Protein AF-A0A5N8X812-F1 (afdb_monomer_lite)

Radius of gyration: 21.38 Å; chains: 1; bounding box: 43×45×71 Å

Secondary structure (DSSP, 8-state):
-HHHHHHHHHHHHHHHHTT-----HHHHHH-HHHHHHHHHHHHHHHHHHHHHHHS-HHHHHHHHHHHHHHHHHHHHHHTS---PPTT-HHHHHHHHHHHHHHHHHHHHH-PPP--------TTSS--

Organism: NCBI:txid2596892

InterPro domains:
  IPR037185 Multidrug transporter EmrE superfamily [SSF103481] (27-110)

Sequence (127 aa):
LLGLGAGFGFGVVEVAVRLIDDLAPATLFTNPATYALLLGGGAAFLLLTSALQRGSVTTATAGMVIGETIGPAAVGVVWLGDRTREGLTWLAVLGFALAVTAALALARFGEAPVAGTHTEDASTDRA

Foldseek 3Di:
DLLLLLLQLLLLLLQLVVVCPDDPPVVLVVRVSNVSNVVSNVSSVVSLVVCVVPHDNQLSPLSNVLNNPPNNVCCCVPPVPDDDPPPCVVVVVVVSVVVNVVSVVSNVPVDDPDPPPPPPCPPPDDD

Structure (mmCIF, N/CA/C/O backbone):
data_AF-A0A5N8X812-F1
#
_entry.id   AF-A0A5N8X812-F1
#
loop_
_atom_site.group_PDB
_atom_site.id
_atom_site.type_symbol
_atom_site.label_atom_id
_atom_site.label_alt_id
_atom_site.label_comp_id
_atom_site.label_asym_id
_atom_site.label_entity_id
_atom_site.label_seq_id
_atom_site.pdbx_PDB_ins_code
_atom_site.Cartn_x
_atom_site.Cartn_y
_atom_site.Cartn_z
_atom_site.occupancy
_atom_site.B_iso_or_equiv
_atom_site.auth_seq_id
_atom_site.auth_comp_id
_atom_site.auth_asym_id
_atom_site.auth_atom_id
_atom_site.pdbx_PDB_model_num
ATOM 1 N N . LEU A 1 1 ? -13.220 6.134 5.372 1.00 81.06 1 LEU A N 1
ATOM 2 C CA . LEU A 1 1 ? -12.701 6.174 3.981 1.00 81.06 1 LEU A CA 1
ATOM 3 C C . LEU A 1 1 ? -11.367 6.906 3.851 1.00 81.06 1 LEU A C 1
ATOM 5 O O . LEU A 1 1 ? -10.545 6.436 3.084 1.00 81.06 1 LEU A O 1
ATOM 9 N N . LEU A 1 2 ? -11.110 7.990 4.598 1.00 90.38 2 LEU A N 1
ATOM 10 C CA . LEU A 1 2 ? -9.838 8.730 4.514 1.00 90.38 2 LEU A CA 1
ATOM 11 C C . LEU A 1 2 ? -8.592 7.848 4.728 1.00 90.38 2 LEU A C 1
ATOM 13 O O . LEU A 1 2 ? -7.665 7.936 3.936 1.00 90.38 2 LEU A O 1
ATOM 17 N N . GLY A 1 3 ? -8.609 6.945 5.718 1.00 90.69 3 GLY A N 1
ATOM 18 C CA . GLY A 1 3 ? -7.517 5.983 5.933 1.00 90.69 3 GLY A CA 1
ATOM 19 C C . GLY A 1 3 ? -7.284 5.056 4.735 1.00 90.69 3 GLY A C 1
ATOM 20 O O . GLY A 1 3 ? -6.157 4.887 4.302 1.00 90.69 3 GLY A O 1
ATOM 21 N N . LEU A 1 4 ? -8.349 4.540 4.114 1.00 90.62 4 LEU A N 1
ATOM 22 C CA . LEU A 1 4 ? -8.236 3.719 2.901 1.00 90.62 4 LEU A CA 1
ATOM 23 C C . LEU A 1 4 ? -7.722 4.520 1.695 1.00 90.62 4 LEU A C 1
ATOM 25 O O . LEU A 1 4 ? -6.915 4.016 0.921 1.00 90.62 4 LEU A O 1
ATOM 29 N N . GLY A 1 5 ? -8.132 5.785 1.569 1.00 94.19 5 GLY A N 1
ATOM 30 C CA . GLY A 1 5 ? -7.562 6.706 0.584 1.00 94.19 5 GLY A CA 1
ATOM 31 C C . GLY A 1 5 ? -6.071 6.965 0.820 1.00 94.19 5 GLY A C 1
ATOM 32 O O . GLY A 1 5 ? -5.307 7.021 -0.139 1.00 94.19 5 GLY A O 1
ATOM 33 N N . ALA A 1 6 ? -5.646 7.059 2.084 1.00 96.25 6 ALA A N 1
ATOM 34 C CA . ALA A 1 6 ? -4.233 7.142 2.430 1.00 96.25 6 ALA A CA 1
ATOM 35 C C . ALA A 1 6 ? -3.473 5.878 2.017 1.00 96.25 6 ALA A C 1
ATOM 37 O O . ALA A 1 6 ? -2.447 5.979 1.354 1.00 96.25 6 ALA A O 1
ATOM 38 N N . GLY A 1 7 ? -4.029 4.702 2.317 1.00 95.12 7 GLY A N 1
ATOM 39 C CA . GLY A 1 7 ? -3.472 3.419 1.892 1.00 95.12 7 GLY A CA 1
ATOM 40 C C . GLY A 1 7 ? -3.290 3.324 0.381 1.00 95.12 7 GLY A C 1
ATOM 41 O O . GLY A 1 7 ? -2.243 2.905 -0.088 1.00 95.12 7 GLY A O 1
ATOM 42 N N . PHE A 1 8 ? -4.263 3.792 -0.405 1.00 95.81 8 PHE A N 1
ATOM 43 C CA . PHE A 1 8 ? -4.114 3.834 -1.862 1.00 95.81 8 PHE A CA 1
ATOM 44 C C . PHE A 1 8 ? -2.938 4.720 -2.305 1.00 95.8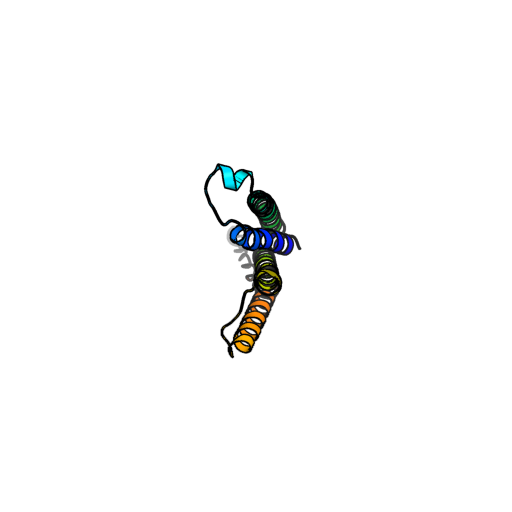1 8 PHE A C 1
ATOM 46 O O . PHE A 1 8 ? -2.152 4.317 -3.159 1.00 95.81 8 PHE A O 1
ATOM 53 N N . GLY A 1 9 ? -2.782 5.907 -1.709 1.00 96.38 9 GLY A N 1
ATOM 54 C CA . GLY A 1 9 ? -1.659 6.795 -2.020 1.00 96.38 9 GLY A CA 1
ATOM 55 C C . GLY A 1 9 ? -0.299 6.225 -1.593 1.00 96.38 9 GLY A C 1
ATOM 56 O O . GLY A 1 9 ? 0.664 6.346 -2.348 1.00 96.38 9 GLY A O 1
ATOM 57 N N . PHE A 1 10 ? -0.215 5.542 -0.446 1.00 97.06 10 PHE A N 1
ATOM 58 C CA . PHE A 1 10 ? 0.997 4.810 -0.051 1.00 97.06 10 PHE A CA 1
ATOM 59 C C . PHE A 1 10 ? 1.254 3.599 -0.950 1.00 97.06 10 PHE A C 1
ATOM 61 O O . PHE A 1 10 ? 2.397 3.343 -1.312 1.00 97.06 10 PHE A O 1
ATOM 68 N N . GLY A 1 11 ? 0.209 2.939 -1.443 1.00 96.44 11 GLY A N 1
ATOM 69 C CA . GLY A 1 11 ? 0.365 1.899 -2.450 1.00 96.44 11 GLY A CA 1
ATOM 70 C C . GLY A 1 11 ? 0.979 2.423 -3.755 1.00 96.44 11 GLY A C 1
ATOM 71 O O . GLY A 1 11 ? 1.838 1.775 -4.350 1.00 96.44 11 GLY A O 1
ATOM 72 N N . VAL A 1 12 ? 0.625 3.641 -4.180 1.00 97.06 12 VAL A N 1
ATOM 73 C CA . VAL A 1 12 ? 1.305 4.296 -5.312 1.00 97.06 12 VAL A CA 1
ATOM 74 C C . VAL A 1 12 ? 2.796 4.490 -5.024 1.00 97.06 12 VAL A C 1
ATOM 76 O O . VAL A 1 12 ? 3.602 4.275 -5.925 1.00 97.06 12 VAL A O 1
ATOM 79 N N . VAL A 1 13 ? 3.178 4.844 -3.792 1.00 97.44 13 VAL A N 1
ATOM 80 C CA . VAL A 1 13 ? 4.591 4.960 -3.387 1.00 97.44 13 VAL A CA 1
ATOM 81 C C . VAL A 1 13 ? 5.311 3.620 -3.520 1.00 97.44 13 VAL A C 1
ATOM 83 O O . VAL A 1 13 ? 6.374 3.578 -4.138 1.00 97.44 13 VAL A O 1
ATOM 86 N N . GLU A 1 14 ? 4.732 2.530 -3.011 1.00 95.88 14 GLU A N 1
ATOM 87 C CA . GLU A 1 14 ? 5.337 1.193 -3.107 1.00 95.88 14 GLU A CA 1
ATOM 88 C C . GLU A 1 14 ? 5.580 0.764 -4.556 1.00 95.88 14 GLU A C 1
ATOM 90 O O . GLU A 1 14 ? 6.644 0.238 -4.881 1.00 95.88 14 GLU A O 1
ATOM 95 N N . VAL A 1 15 ? 4.622 1.025 -5.450 1.00 96.50 15 VAL A N 1
ATOM 96 C CA . VAL A 1 15 ? 4.781 0.734 -6.881 1.00 96.50 15 VAL A CA 1
ATOM 97 C C . VAL A 1 15 ? 5.815 1.665 -7.513 1.00 96.50 15 VAL A C 1
ATOM 99 O O . VAL A 1 15 ? 6.683 1.202 -8.249 1.00 96.50 15 VAL A O 1
ATOM 102 N N . ALA A 1 16 ? 5.749 2.967 -7.229 1.00 96.00 16 ALA A N 1
ATOM 103 C CA . ALA A 1 16 ? 6.621 3.966 -7.835 1.00 96.00 16 ALA A CA 1
ATOM 104 C C . ALA A 1 16 ? 8.098 3.728 -7.501 1.00 96.00 16 ALA A C 1
ATOM 106 O O . ALA A 1 16 ? 8.933 3.808 -8.397 1.00 96.00 16 ALA A O 1
ATOM 107 N N . VAL A 1 17 ? 8.426 3.370 -6.254 1.00 95.19 17 VAL A N 1
ATOM 108 C CA . VAL A 1 17 ? 9.809 3.054 -5.846 1.00 95.19 17 VAL A CA 1
ATOM 109 C C . VAL A 1 17 ? 10.391 1.907 -6.671 1.00 95.19 17 VAL A C 1
ATOM 111 O O . VAL A 1 17 ? 11.567 1.939 -7.018 1.00 95.19 17 VAL A O 1
ATOM 114 N N . ARG A 1 18 ? 9.574 0.917 -7.042 1.00 93.56 18 ARG A N 1
ATOM 115 C CA . ARG A 1 18 ? 10.011 -0.231 -7.853 1.00 93.56 18 ARG A CA 1
ATOM 116 C C . ARG A 1 18 ? 10.278 0.117 -9.317 1.00 93.56 18 ARG A C 1
ATOM 118 O O . ARG A 1 18 ? 10.859 -0.697 -10.021 1.00 93.56 18 ARG A O 1
ATOM 125 N N . LEU A 1 19 ? 9.833 1.289 -9.766 1.00 93.75 19 LEU A N 1
ATOM 126 C CA . LEU A 1 19 ? 10.054 1.822 -11.113 1.00 93.75 19 LEU A CA 1
ATOM 127 C C . LEU A 1 19 ? 11.212 2.838 -11.157 1.00 93.75 19 LEU A C 1
ATOM 129 O O . LEU A 1 19 ? 11.455 3.461 -12.192 1.00 93.75 19 LEU A O 1
ATOM 133 N N . ILE A 1 20 ? 11.890 3.071 -10.029 1.00 94.44 20 ILE A N 1
ATOM 134 C CA . ILE A 1 20 ? 13.055 3.952 -9.941 1.00 94.44 20 ILE A CA 1
ATOM 135 C C . ILE A 1 20 ? 14.309 3.075 -9.936 1.00 94.44 20 ILE A C 1
ATOM 137 O O . ILE A 1 20 ? 14.695 2.532 -8.905 1.00 94.44 20 ILE A O 1
ATOM 141 N N . ASP A 1 21 ? 14.946 2.953 -11.100 1.00 92.00 21 ASP A N 1
ATOM 142 C CA . ASP A 1 21 ? 16.131 2.103 -11.289 1.00 92.00 21 ASP A CA 1
ATOM 143 C C . ASP A 1 21 ? 17.463 2.806 -10.958 1.00 92.00 21 ASP A C 1
ATOM 145 O O . ASP A 1 21 ? 18.491 2.152 -10.787 1.00 92.00 21 ASP A O 1
ATOM 149 N N . ASP A 1 22 ? 17.463 4.141 -10.873 1.00 91.19 22 ASP A N 1
ATOM 150 C CA . ASP A 1 22 ? 18.645 4.967 -10.612 1.00 91.19 22 ASP A CA 1
ATOM 151 C C . ASP A 1 22 ? 18.299 6.148 -9.689 1.00 91.19 22 ASP A C 1
ATOM 153 O O . ASP A 1 22 ? 17.217 6.734 -9.760 1.00 91.19 22 ASP A O 1
ATOM 157 N N . LEU A 1 23 ? 19.244 6.493 -8.814 1.00 91.56 23 LEU A N 1
ATOM 158 C CA . LEU A 1 23 ? 19.139 7.536 -7.792 1.00 91.56 23 LEU A CA 1
ATOM 159 C C . LEU A 1 23 ? 19.973 8.780 -8.136 1.00 91.56 23 LEU A C 1
ATOM 161 O O . LEU A 1 23 ? 20.061 9.704 -7.321 1.00 91.56 23 LEU A O 1
ATOM 165 N N . ALA A 1 24 ? 20.602 8.830 -9.315 1.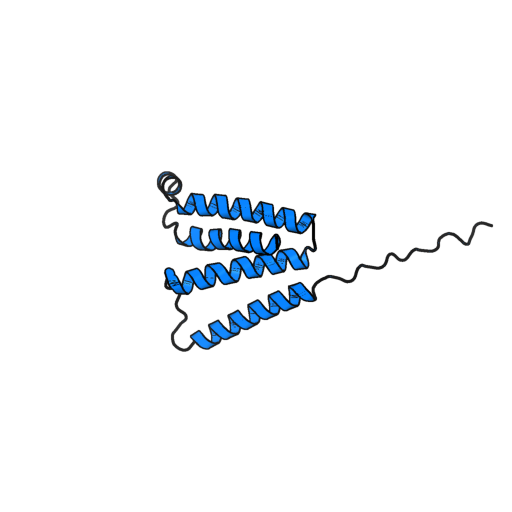00 94.56 24 ALA A N 1
ATOM 166 C CA . ALA A 1 24 ? 21.295 10.031 -9.757 1.00 94.56 24 ALA A CA 1
ATOM 167 C C . ALA A 1 24 ? 20.313 11.226 -9.832 1.00 94.56 24 ALA A C 1
ATOM 169 O O . ALA A 1 24 ? 19.210 11.102 -10.368 1.00 94.56 24 ALA A O 1
ATOM 170 N N . PRO A 1 25 ? 20.683 12.427 -9.345 1.00 90.31 25 PRO A N 1
ATOM 171 C CA . PRO A 1 25 ? 19.745 13.550 -9.269 1.00 90.31 25 PRO A CA 1
ATOM 172 C C . PRO A 1 25 ? 19.089 13.902 -10.611 1.00 90.31 25 PRO A C 1
ATOM 174 O O . PRO A 1 25 ? 17.888 14.148 -10.670 1.00 90.31 25 PRO A O 1
ATOM 177 N N . ALA A 1 26 ? 19.854 13.885 -11.706 1.00 91.62 26 ALA A N 1
ATOM 178 C CA . ALA A 1 26 ? 19.346 14.209 -13.039 1.00 91.62 26 ALA A CA 1
ATOM 179 C C . ALA A 1 26 ? 18.312 13.191 -13.561 1.00 91.62 26 ALA A C 1
ATOM 181 O O . ALA A 1 26 ? 17.348 13.577 -14.228 1.00 91.62 26 ALA A O 1
ATOM 182 N N . THR A 1 27 ? 18.487 11.902 -13.253 1.00 90.88 27 THR A N 1
ATOM 183 C CA . THR A 1 27 ? 17.563 10.840 -13.678 1.00 90.88 27 THR A CA 1
ATOM 184 C C . THR A 1 27 ? 16.298 10.848 -12.828 1.00 90.88 27 THR A C 1
ATOM 186 O O . THR A 1 27 ? 15.202 10.711 -13.367 1.00 90.88 27 THR A O 1
ATOM 189 N N . LEU A 1 28 ? 16.402 11.164 -11.535 1.00 93.25 28 LEU A N 1
ATOM 190 C CA . LEU A 1 28 ? 15.235 11.334 -10.665 1.00 93.25 28 LEU A CA 1
ATOM 191 C C . LEU A 1 28 ? 14.289 12.445 -11.140 1.00 93.25 28 LEU A C 1
ATOM 193 O O . LEU A 1 28 ? 13.079 12.228 -11.163 1.00 93.25 28 LEU A O 1
ATOM 197 N N . PHE A 1 29 ? 14.814 13.604 -11.556 1.00 93.81 29 PHE A N 1
ATOM 198 C CA . PHE A 1 29 ? 13.983 14.709 -12.064 1.00 93.81 29 PHE A CA 1
ATOM 199 C C . PHE A 1 29 ? 13.344 14.424 -13.426 1.00 93.81 29 PHE A C 1
ATOM 201 O O . PHE A 1 29 ? 12.377 15.078 -13.798 1.00 93.81 29 PHE A O 1
ATOM 208 N N . THR A 1 30 ? 13.873 13.479 -14.197 1.00 94.31 30 THR A N 1
ATOM 209 C CA . THR A 1 30 ? 13.292 13.109 -15.496 1.00 94.31 30 THR A CA 1
ATOM 210 C C . THR A 1 30 ? 12.394 11.877 -15.401 1.00 94.31 30 THR A C 1
ATOM 212 O O . THR A 1 30 ? 11.587 11.644 -16.301 1.00 94.31 30 THR A O 1
ATOM 215 N N . ASN A 1 31 ? 12.471 11.121 -14.301 1.00 95.44 31 ASN A N 1
ATOM 216 C CA . ASN A 1 31 ? 11.662 9.934 -14.080 1.00 95.44 31 ASN A CA 1
ATOM 217 C C . ASN A 1 31 ? 10.246 10.300 -13.569 1.00 95.44 31 ASN A C 1
ATOM 219 O O . ASN A 1 31 ? 10.107 10.844 -12.468 1.00 95.44 31 ASN A O 1
ATOM 223 N N . PRO A 1 32 ? 9.168 9.963 -14.308 1.00 95.06 32 PRO A N 1
ATOM 224 C CA . PRO A 1 32 ? 7.791 10.212 -13.874 1.00 95.06 32 PRO A CA 1
ATOM 225 C C . PRO A 1 32 ? 7.421 9.501 -12.558 1.00 95.06 32 PRO A C 1
ATOM 227 O O . PRO A 1 32 ? 6.584 10.011 -11.809 1.00 95.06 32 PRO A O 1
ATOM 230 N N . ALA A 1 33 ? 8.053 8.365 -12.238 1.00 95.62 33 ALA A N 1
ATOM 231 C CA . ALA A 1 33 ? 7.807 7.622 -11.001 1.00 95.62 33 ALA A CA 1
ATOM 232 C C . ALA A 1 33 ? 8.186 8.433 -9.752 1.00 95.62 33 ALA A C 1
ATOM 234 O O . ALA A 1 33 ? 7.487 8.362 -8.744 1.00 95.62 33 ALA A O 1
ATOM 235 N N . THR A 1 34 ? 9.212 9.286 -9.836 1.00 96.56 34 THR A N 1
ATOM 236 C CA . THR A 1 34 ? 9.594 10.200 -8.749 1.00 96.56 34 THR A CA 1
ATOM 237 C C . THR A 1 34 ? 8.444 11.138 -8.385 1.00 96.56 34 THR A C 1
ATOM 239 O O . THR A 1 34 ? 8.151 11.361 -7.212 1.00 96.56 34 THR A O 1
ATOM 242 N N . TYR A 1 35 ? 7.738 11.663 -9.386 1.00 97.12 35 TYR A N 1
ATOM 243 C CA . TYR A 1 35 ? 6.601 12.552 -9.158 1.00 97.12 35 TYR A CA 1
ATOM 244 C C . TYR A 1 35 ? 5.386 11.798 -8.618 1.00 97.12 35 TYR A C 1
ATOM 246 O O . TYR A 1 35 ? 4.717 12.298 -7.714 1.00 97.12 35 TYR A O 1
ATOM 254 N N . ALA A 1 36 ? 5.124 10.585 -9.116 1.00 97.12 36 ALA A N 1
ATOM 255 C CA . ALA A 1 36 ? 4.072 9.722 -8.579 1.00 97.12 36 ALA A CA 1
ATOM 256 C C . ALA A 1 36 ? 4.321 9.373 -7.102 1.00 97.12 36 ALA A C 1
ATOM 258 O O . ALA A 1 36 ? 3.391 9.423 -6.300 1.00 97.12 36 ALA A O 1
ATOM 259 N N . LEU A 1 37 ? 5.577 9.106 -6.732 1.00 97.38 37 LEU A N 1
ATOM 260 C CA . LEU A 1 37 ? 6.006 8.872 -5.355 1.00 97.38 37 LEU A CA 1
ATOM 261 C C . LEU A 1 37 ? 5.732 10.091 -4.470 1.00 97.38 37 LEU A C 1
ATOM 263 O O . LEU A 1 37 ? 5.101 9.965 -3.421 1.00 97.38 37 LEU A O 1
ATOM 267 N N . LEU A 1 38 ? 6.169 11.281 -4.892 1.00 97.94 38 LEU A N 1
ATOM 268 C CA . LEU A 1 38 ? 6.005 12.503 -4.099 1.00 97.94 38 LEU A CA 1
ATOM 269 C C . LEU A 1 38 ? 4.533 12.896 -3.944 1.00 97.94 38 LEU A C 1
ATOM 271 O O . LEU A 1 38 ? 4.088 13.211 -2.839 1.00 97.94 38 LEU A O 1
ATOM 275 N N . LEU A 1 39 ? 3.766 12.860 -5.035 1.00 97.94 39 LEU A N 1
ATOM 276 C CA . LEU A 1 39 ? 2.346 13.209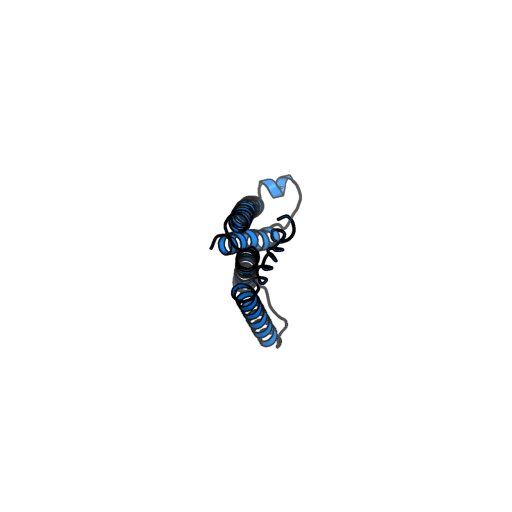 -5.018 1.00 97.94 39 LEU A CA 1
ATOM 277 C C . LEU A 1 39 ? 1.520 12.160 -4.271 1.00 97.94 39 LEU A C 1
ATOM 279 O O . LEU A 1 39 ? 0.678 12.526 -3.452 1.00 97.94 39 LEU A O 1
ATOM 283 N N . GLY A 1 40 ? 1.782 10.874 -4.514 1.00 97.12 40 GLY A N 1
ATOM 284 C CA . GLY A 1 40 ? 1.121 9.759 -3.840 1.00 97.12 40 GLY A CA 1
ATOM 285 C C . GLY A 1 40 ? 1.377 9.779 -2.338 1.00 97.12 40 GLY A C 1
ATOM 286 O O . GLY A 1 40 ? 0.425 9.801 -1.560 1.00 97.12 40 GLY A O 1
ATOM 287 N N . GLY A 1 41 ? 2.644 9.880 -1.926 1.00 97.50 41 GLY A N 1
ATOM 288 C CA . GLY A 1 41 ? 3.034 9.941 -0.518 1.00 97.50 41 GLY A CA 1
ATOM 289 C C . GLY A 1 41 ? 2.530 11.200 0.186 1.00 97.50 41 GLY A C 1
ATOM 290 O O . GLY A 1 41 ? 1.995 11.115 1.290 1.00 97.50 41 GLY A O 1
ATOM 291 N N . GLY A 1 42 ? 2.623 12.364 -0.464 1.00 98.12 42 GLY A N 1
ATOM 292 C CA . GLY A 1 42 ? 2.099 13.619 0.077 1.00 98.12 42 GLY A CA 1
ATOM 293 C C . GLY A 1 42 ? 0.582 13.579 0.279 1.00 98.12 42 GLY A C 1
ATOM 294 O O . GLY A 1 42 ? 0.089 13.897 1.363 1.00 98.12 42 GLY A O 1
ATOM 295 N N . ALA A 1 43 ? -0.168 13.129 -0.731 1.00 97.62 43 ALA A N 1
ATOM 296 C CA . ALA A 1 43 ? -1.616 12.966 -0.622 1.00 97.62 43 ALA A CA 1
ATOM 297 C C . ALA A 1 43 ? -1.989 11.927 0.447 1.00 97.62 43 ALA A C 1
ATOM 299 O O . ALA A 1 43 ? -2.877 12.183 1.263 1.00 97.62 43 ALA A O 1
ATOM 300 N N . ALA A 1 44 ? -1.284 10.793 0.489 1.00 97.31 44 ALA A N 1
ATOM 301 C CA . ALA A 1 44 ? -1.503 9.741 1.473 1.00 97.31 44 ALA A CA 1
ATOM 302 C C . ALA A 1 44 ? -1.311 10.241 2.902 1.00 97.31 44 ALA A C 1
ATOM 304 O O . ALA A 1 44 ? -2.185 10.064 3.750 1.00 97.31 44 ALA A O 1
ATOM 305 N N . PHE A 1 45 ? -0.207 10.940 3.152 1.00 97.69 45 PHE A N 1
ATOM 306 C CA . PHE A 1 45 ? 0.110 11.506 4.455 1.00 97.69 45 PHE A CA 1
ATOM 307 C C . PHE A 1 45 ? -0.961 12.496 4.930 1.00 97.69 45 PHE A C 1
ATOM 309 O O . PHE A 1 45 ? -1.403 12.441 6.082 1.00 97.69 45 PHE A O 1
ATOM 316 N N . LEU A 1 46 ? -1.432 13.375 4.040 1.00 98.06 46 LEU A N 1
ATOM 317 C CA . LEU A 1 46 ? -2.482 14.345 4.361 1.00 98.06 46 LEU A CA 1
ATOM 318 C C . LEU A 1 46 ? -3.830 13.667 4.635 1.00 98.06 46 LEU A C 1
ATOM 320 O O . LEU A 1 46 ? -4.545 14.067 5.561 1.00 98.06 46 LEU A O 1
ATOM 324 N N . LEU A 1 47 ? -4.173 12.629 3.867 1.00 97.00 47 LEU A N 1
ATOM 325 C CA . LEU A 1 47 ? -5.379 11.827 4.078 1.00 97.00 47 LEU A CA 1
ATOM 326 C C . LEU A 1 47 ? -5.314 11.042 5.390 1.00 97.00 47 LEU A C 1
ATOM 328 O O . LEU A 1 47 ? -6.303 11.028 6.125 1.00 97.00 47 LEU A O 1
ATOM 332 N N . LEU A 1 48 ? -4.162 10.450 5.718 1.00 96.31 48 LEU A N 1
ATOM 333 C CA . LEU A 1 48 ? -3.958 9.729 6.972 1.00 96.31 48 LEU A CA 1
ATOM 334 C C . LEU A 1 48 ? -4.061 10.685 8.156 1.00 96.31 48 LEU A C 1
ATOM 336 O O . LEU A 1 48 ? -4.856 10.451 9.060 1.00 96.31 48 LEU A O 1
ATOM 340 N N . THR A 1 49 ? -3.333 11.801 8.115 1.00 96.81 49 THR A N 1
ATOM 341 C CA . THR A 1 49 ? -3.386 12.842 9.154 1.00 96.81 49 THR A CA 1
ATOM 342 C C . THR A 1 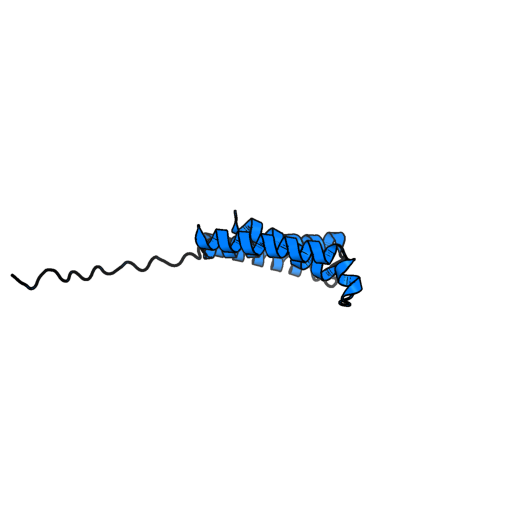49 ? -4.823 13.311 9.366 1.00 96.81 49 THR A C 1
ATOM 344 O O . THR A 1 49 ? -5.319 13.359 10.490 1.00 96.81 49 THR A O 1
ATOM 347 N N . SER A 1 50 ? -5.540 13.563 8.271 1.00 96.56 50 SER A N 1
ATOM 348 C CA . SER A 1 50 ? -6.955 13.926 8.296 1.00 96.56 50 SER A CA 1
ATOM 349 C C . SER A 1 50 ? -7.858 12.849 8.893 1.00 96.56 50 SER A C 1
ATOM 351 O O . SER A 1 50 ? -8.847 13.191 9.540 1.00 96.56 50 SER A O 1
ATOM 353 N N . ALA A 1 51 ? -7.562 11.573 8.640 1.00 94.12 51 ALA A N 1
ATOM 354 C CA . ALA A 1 51 ? -8.307 10.439 9.173 1.00 94.12 51 ALA A CA 1
ATOM 355 C C . ALA A 1 51 ? -8.105 10.308 10.686 1.00 94.12 51 ALA A C 1
ATOM 357 O O . ALA A 1 51 ? -9.080 10.127 11.409 1.00 94.12 51 ALA A O 1
ATOM 358 N N . LEU A 1 52 ? -6.862 10.462 11.147 1.00 93.75 52 LEU A N 1
ATOM 359 C CA . LEU A 1 52 ? -6.494 10.401 12.561 1.00 93.75 52 LEU A CA 1
ATOM 360 C C . LEU A 1 52 ? -7.069 11.576 13.356 1.00 93.75 52 LEU A C 1
ATOM 362 O O . LEU A 1 52 ? -7.494 11.401 14.490 1.00 93.75 52 LEU A O 1
ATOM 366 N N . GLN A 1 53 ? -7.127 12.767 12.757 1.00 9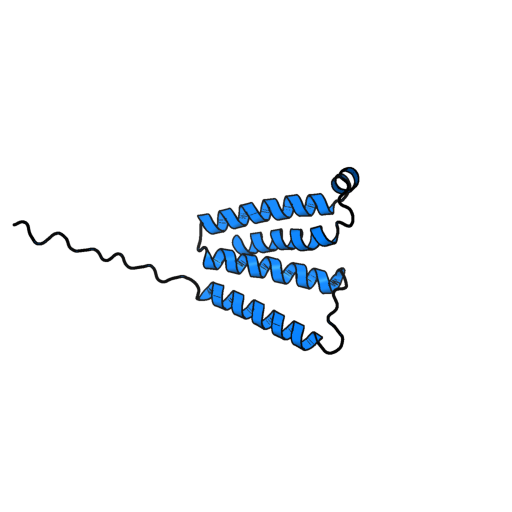4.44 53 GLN A N 1
ATOM 367 C CA . GLN A 1 53 ? -7.700 13.948 13.408 1.00 94.44 53 GLN A CA 1
ATOM 368 C C . GLN A 1 53 ? -9.227 13.892 13.542 1.00 94.44 53 GLN A C 1
ATOM 370 O O . GLN A 1 53 ? -9.784 14.519 14.438 1.00 94.44 53 GLN A O 1
ATOM 375 N N . ARG A 1 54 ? -9.918 13.205 12.623 1.00 89.12 54 ARG A N 1
ATOM 376 C CA . ARG A 1 54 ? -11.387 13.256 12.499 1.00 89.12 54 ARG A CA 1
ATOM 377 C C . ARG A 1 54 ? -12.096 11.954 12.860 1.00 89.12 54 ARG A C 1
ATOM 379 O O . ARG A 1 54 ? -13.323 11.929 12.870 1.00 89.12 54 ARG A O 1
ATOM 386 N N . GLY A 1 55 ? -11.362 10.873 13.099 1.00 83.19 55 GLY A N 1
ATOM 387 C CA . GLY A 1 55 ? -11.932 9.545 13.299 1.00 83.19 55 GLY A CA 1
ATOM 388 C C . GLY A 1 55 ? -11.096 8.669 14.221 1.00 83.19 55 GLY A C 1
ATOM 389 O O . GLY A 1 55 ? -10.141 9.120 14.846 1.00 83.19 55 GLY A O 1
ATOM 390 N N . SER A 1 56 ? -11.475 7.395 14.309 1.00 85.62 56 SER A N 1
ATOM 391 C CA . SER A 1 56 ? -10.730 6.416 15.096 1.00 85.62 56 SER A CA 1
ATOM 392 C C . SER A 1 56 ? -9.374 6.108 14.464 1.00 85.62 56 SER A C 1
ATOM 394 O O . SER A 1 56 ? -9.295 5.778 13.276 1.00 85.62 56 SER A O 1
ATOM 396 N N . VAL A 1 57 ? -8.327 6.138 15.290 1.00 88.81 57 VAL A N 1
ATOM 397 C CA . VAL A 1 57 ? -6.967 5.723 14.928 1.00 88.81 57 VAL A CA 1
ATOM 398 C C . VAL A 1 57 ? -6.959 4.278 14.436 1.00 88.81 57 VAL A C 1
ATOM 400 O O . VAL A 1 57 ? -6.405 4.004 13.376 1.00 88.81 57 VAL A O 1
ATOM 403 N N . THR A 1 58 ? -7.626 3.366 15.149 1.00 88.19 58 THR A N 1
ATOM 404 C CA . THR A 1 58 ? -7.679 1.943 14.788 1.00 88.19 58 THR A CA 1
ATOM 405 C C . THR A 1 58 ? -8.297 1.757 13.405 1.00 88.19 58 THR A C 1
ATOM 407 O O . THR A 1 58 ? -7.694 1.137 12.529 1.00 88.19 58 THR A O 1
ATOM 410 N N . THR A 1 59 ? -9.467 2.356 13.171 1.00 86.88 59 THR A N 1
ATOM 411 C CA . THR A 1 59 ? -10.166 2.253 11.882 1.00 86.88 59 THR A CA 1
ATOM 412 C C . THR A 1 59 ? -9.372 2.919 10.747 1.00 86.88 59 THR A C 1
ATOM 414 O O . THR A 1 59 ? -9.318 2.394 9.632 1.00 86.88 59 THR A O 1
ATOM 417 N N . ALA A 1 60 ? -8.752 4.077 11.002 1.00 91.75 60 ALA A N 1
ATOM 418 C CA . ALA A 1 60 ? -7.954 4.798 10.013 1.00 91.75 60 ALA A CA 1
ATOM 419 C C . ALA A 1 60 ? -6.712 4.001 9.592 1.00 91.75 60 ALA A C 1
ATOM 421 O O . ALA A 1 60 ? -6.500 3.801 8.394 1.00 91.75 60 ALA A O 1
ATOM 422 N N . THR A 1 61 ? -5.943 3.508 10.564 1.00 90.31 61 THR A N 1
ATOM 423 C CA . THR A 1 61 ? -4.735 2.711 10.328 1.00 90.31 61 THR A CA 1
ATOM 424 C C . THR A 1 61 ? -5.074 1.392 9.650 1.00 90.31 61 THR A C 1
ATOM 426 O O . THR A 1 61 ? -4.433 1.034 8.668 1.00 90.31 61 THR A O 1
ATOM 429 N N . ALA A 1 62 ? -6.121 0.693 10.092 1.00 89.94 62 ALA A N 1
ATOM 430 C CA . ALA A 1 62 ? -6.507 -0.562 9.459 1.00 89.94 62 ALA A CA 1
ATOM 431 C C . ALA A 1 62 ? -6.944 -0.360 7.997 1.00 89.94 62 ALA A C 1
ATOM 433 O O . ALA A 1 62 ? -6.538 -1.119 7.119 1.00 89.94 62 ALA A O 1
ATOM 434 N N . GLY A 1 63 ? -7.710 0.700 7.708 1.00 90.31 63 GLY A N 1
ATOM 435 C CA . GLY A 1 63 ? -8.075 1.051 6.334 1.00 90.31 63 GLY A CA 1
ATOM 436 C C . GLY A 1 63 ? -6.863 1.376 5.454 1.00 90.31 63 GLY A C 1
ATOM 437 O O . GLY A 1 63 ? -6.833 0.966 4.296 1.00 90.31 63 GLY A O 1
ATOM 438 N N . MET A 1 64 ? -5.868 2.076 6.004 1.00 93.94 64 MET A N 1
ATOM 439 C CA . MET A 1 64 ? -4.615 2.393 5.314 1.00 93.94 64 MET A CA 1
ATOM 440 C C . MET A 1 64 ? -3.815 1.136 4.979 1.00 93.94 64 MET A C 1
ATOM 442 O O . MET A 1 64 ? -3.509 0.927 3.809 1.00 93.94 64 MET A O 1
ATOM 446 N N . VAL A 1 65 ? -3.566 0.273 5.968 1.00 91.81 65 VAL A N 1
ATOM 447 C CA . VAL A 1 65 ? -2.797 -0.970 5.785 1.00 91.81 65 VAL A CA 1
ATOM 448 C C . VAL A 1 65 ? -3.434 -1.851 4.711 1.00 91.81 65 VAL A C 1
ATOM 450 O O . VAL A 1 65 ? -2.751 -2.383 3.841 1.00 91.81 65 VAL A O 1
ATOM 453 N N . ILE A 1 66 ? -4.765 -1.967 4.709 1.00 90.12 66 ILE A N 1
ATOM 454 C CA . ILE A 1 66 ? -5.480 -2.716 3.667 1.00 90.12 66 ILE A CA 1
ATOM 455 C C . ILE A 1 66 ? -5.251 -2.090 2.283 1.00 90.12 66 ILE A C 1
ATOM 457 O O . ILE A 1 66 ? -4.968 -2.809 1.323 1.00 90.12 66 ILE A O 1
ATOM 461 N N . GLY A 1 67 ? -5.373 -0.763 2.171 1.00 91.25 67 GLY A N 1
ATOM 462 C CA . GLY A 1 67 ? -5.216 -0.047 0.904 1.00 91.25 67 GLY A CA 1
ATOM 463 C C . GLY A 1 67 ? -3.808 -0.158 0.316 1.00 91.25 67 GLY A C 1
ATOM 464 O O . GLY A 1 67 ? -3.674 -0.411 -0.882 1.00 91.25 67 GLY A O 1
ATOM 465 N N . GLU A 1 68 ? -2.779 -0.022 1.153 1.00 93.88 68 GLU A N 1
ATOM 466 C CA . GLU A 1 68 ? -1.378 -0.107 0.721 1.00 93.88 68 GLU A CA 1
ATOM 467 C C . GLU A 1 68 ? -0.916 -1.548 0.501 1.00 93.88 68 GLU A C 1
ATOM 469 O O . GLU A 1 68 ? 0.025 -1.766 -0.235 1.00 93.88 68 GLU A O 1
ATOM 474 N N . THR A 1 69 ? -1.599 -2.550 1.060 1.00 92.19 69 THR A N 1
ATOM 475 C CA . THR A 1 69 ? -1.210 -3.953 0.852 1.00 92.19 69 THR A CA 1
ATOM 476 C C . THR A 1 69 ? -1.806 -4.521 -0.435 1.00 92.19 69 THR A C 1
ATOM 478 O O . THR A 1 69 ? -1.121 -5.180 -1.217 1.00 92.19 69 THR A O 1
ATOM 481 N N . ILE A 1 70 ? -3.108 -4.308 -0.669 1.00 89.88 70 ILE A N 1
ATOM 482 C CA . ILE A 1 70 ? -3.818 -4.987 -1.765 1.00 89.88 70 ILE A CA 1
ATOM 483 C C . ILE A 1 70 ? -3.396 -4.434 -3.129 1.00 89.88 70 ILE A C 1
ATOM 485 O O . ILE A 1 70 ? -3.154 -5.209 -4.056 1.00 89.88 70 ILE A O 1
ATOM 489 N N . GLY A 1 71 ? -3.317 -3.107 -3.260 1.00 90.25 71 GLY A N 1
ATOM 490 C CA . GLY A 1 71 ? -3.017 -2.445 -4.532 1.00 90.25 71 GLY A CA 1
ATOM 491 C C . GLY A 1 71 ? -1.642 -2.833 -5.089 1.00 90.25 71 GLY A C 1
ATOM 492 O O . GLY A 1 71 ? -1.580 -3.419 -6.168 1.00 90.25 71 GLY A O 1
ATOM 493 N N . PRO A 1 72 ? -0.546 -2.574 -4.363 1.00 91.56 72 PRO A N 1
ATOM 494 C CA . PRO A 1 72 ? 0.814 -2.915 -4.778 1.00 91.56 72 PRO A CA 1
ATOM 495 C C . PRO A 1 72 ? 1.040 -4.405 -4.974 1.00 91.56 72 PRO A C 1
ATOM 497 O O . PRO A 1 72 ? 1.718 -4.775 -5.925 1.00 91.56 72 PRO A O 1
ATOM 500 N N . ALA A 1 73 ? 0.444 -5.272 -4.148 1.00 91.50 73 ALA A N 1
ATOM 501 C CA . ALA A 1 73 ? 0.541 -6.715 -4.353 1.00 91.50 73 ALA A CA 1
ATOM 502 C C . ALA A 1 73 ? -0.102 -7.140 -5.684 1.00 91.50 73 ALA A C 1
ATOM 504 O O . ALA A 1 73 ? 0.498 -7.893 -6.454 1.00 91.50 73 ALA A O 1
ATOM 505 N N . ALA A 1 74 ? -1.298 -6.624 -5.991 1.00 91.75 74 ALA A N 1
ATOM 506 C CA . ALA A 1 74 ? -1.942 -6.866 -7.279 1.00 91.75 74 ALA A CA 1
ATOM 507 C C . ALA A 1 74 ? -1.106 -6.290 -8.431 1.00 91.75 74 ALA A C 1
ATOM 509 O O . ALA A 1 74 ? -0.929 -6.954 -9.454 1.00 91.75 74 ALA A O 1
ATOM 510 N N . VAL A 1 75 ? -0.550 -5.087 -8.246 1.00 94.25 75 VAL A N 1
ATOM 511 C CA . VAL A 1 75 ? 0.285 -4.442 -9.261 1.00 94.25 75 VAL A CA 1
ATOM 512 C C . VAL A 1 75 ? 1.564 -5.243 -9.536 1.00 94.25 75 VAL A C 1
ATOM 514 O O . VAL A 1 75 ? 1.913 -5.511 -10.688 1.00 94.25 75 VAL A O 1
ATOM 517 N N . GLY A 1 76 ? 2.205 -5.696 -8.462 1.00 92.81 76 GLY A N 1
ATOM 518 C CA . GLY A 1 76 ? 3.370 -6.567 -8.439 1.00 92.81 76 GLY A CA 1
ATOM 519 C C . GLY A 1 76 ? 3.177 -7.819 -9.286 1.00 92.81 76 GLY A C 1
ATOM 520 O O . GLY A 1 76 ? 3.946 -8.089 -10.208 1.00 92.81 76 GLY A O 1
ATOM 521 N N . VAL A 1 77 ? 2.106 -8.564 -9.006 1.00 90.56 77 VAL A N 1
ATOM 522 C CA . VAL A 1 77 ? 1.835 -9.864 -9.642 1.00 90.56 77 VAL A CA 1
ATOM 523 C C . VAL A 1 77 ? 1.391 -9.719 -11.097 1.00 90.56 77 VAL A C 1
ATOM 525 O O . VAL A 1 77 ? 1.822 -10.500 -11.945 1.00 90.56 77 VAL A O 1
ATOM 528 N N . VAL A 1 78 ? 0.520 -8.751 -11.399 1.00 93.25 78 VAL A N 1
ATOM 529 C CA . VAL A 1 78 ? -0.090 -8.632 -12.734 1.00 93.25 78 VAL A CA 1
ATOM 530 C C . VAL A 1 78 ? 0.841 -7.940 -13.731 1.00 93.25 78 VAL A C 1
ATOM 532 O O . VAL A 1 78 ? 0.897 -8.371 -14.882 1.00 93.25 78 VAL A O 1
ATOM 535 N N . TRP A 1 79 ? 1.571 -6.895 -13.317 1.00 93.75 79 TRP A N 1
ATOM 536 C CA . TRP A 1 79 ? 2.366 -6.070 -14.241 1.00 93.75 79 TRP A CA 1
ATOM 537 C C . TRP A 1 79 ? 3.876 -6.122 -14.000 1.00 93.75 79 TRP A C 1
ATOM 539 O O . TRP A 1 79 ? 4.625 -6.046 -14.970 1.00 93.75 79 TRP A O 1
ATOM 549 N N . LEU A 1 80 ? 4.342 -6.251 -12.754 1.00 90.12 80 LEU A N 1
ATOM 550 C CA . LEU A 1 80 ? 5.785 -6.239 -12.446 1.00 90.12 80 LEU A CA 1
ATOM 551 C C . LEU A 1 80 ? 6.412 -7.642 -12.444 1.00 90.12 80 LEU A C 1
ATOM 553 O O . LEU A 1 80 ? 7.624 -7.776 -12.295 1.00 90.12 80 LEU A O 1
ATOM 557 N N . GLY A 1 81 ? 5.605 -8.684 -12.656 1.00 87.31 81 GLY A N 1
ATOM 558 C CA . GLY A 1 81 ? 6.083 -10.057 -12.788 1.00 87.31 81 GLY A CA 1
ATOM 559 C C . GLY A 1 81 ? 6.425 -10.735 -11.462 1.00 87.31 81 GLY A C 1
ATOM 560 O O . GLY A 1 81 ? 7.190 -11.700 -11.466 1.00 87.31 81 GLY A O 1
ATOM 561 N N . ASP A 1 82 ? 5.860 -10.280 -10.338 1.00 90.56 82 ASP A N 1
ATOM 562 C CA . ASP A 1 82 ? 6.053 -10.941 -9.046 1.00 90.56 82 ASP A CA 1
ATOM 563 C C . ASP A 1 82 ? 5.520 -12.374 -9.094 1.00 90.56 82 ASP A C 1
ATOM 565 O O . ASP A 1 82 ? 4.338 -12.636 -9.338 1.00 90.56 82 ASP A O 1
ATOM 569 N N . ARG A 1 83 ? 6.415 -13.334 -8.847 1.00 87.94 83 ARG A N 1
ATOM 570 C CA . ARG A 1 83 ? 6.109 -14.764 -8.878 1.00 87.94 83 ARG A CA 1
ATOM 571 C C . ARG A 1 83 ? 6.546 -15.406 -7.576 1.00 87.94 83 ARG A C 1
ATOM 573 O O . ARG A 1 83 ? 7.683 -15.274 -7.132 1.00 87.94 83 ARG A O 1
ATOM 580 N N . THR A 1 84 ? 5.626 -16.148 -6.977 1.00 85.69 84 THR A N 1
ATOM 581 C CA . THR A 1 84 ? 5.943 -17.036 -5.859 1.00 85.69 84 THR A CA 1
ATOM 582 C C . THR A 1 84 ? 6.636 -18.285 -6.388 1.00 85.69 84 THR A C 1
ATOM 584 O O . THR A 1 84 ? 6.376 -18.718 -7.512 1.00 85.69 84 THR A O 1
ATOM 587 N N . ARG A 1 85 ? 7.539 -18.863 -5.585 1.00 87.12 85 ARG A N 1
ATOM 588 C CA . ARG A 1 85 ? 8.227 -20.114 -5.931 1.00 87.12 85 ARG A CA 1
ATOM 589 C C . ARG A 1 85 ? 7.206 -21.185 -6.323 1.00 87.12 85 ARG A C 1
ATOM 591 O O . ARG A 1 85 ? 6.153 -21.299 -5.690 1.00 87.12 85 ARG A O 1
ATOM 598 N N . GLU A 1 86 ? 7.535 -21.973 -7.344 1.00 86.12 86 GLU A N 1
ATOM 599 C CA . GLU A 1 86 ? 6.662 -23.037 -7.844 1.00 86.12 86 GLU A CA 1
ATOM 600 C C . GLU A 1 86 ? 6.187 -23.956 -6.708 1.00 86.12 86 GLU A C 1
ATOM 602 O O . GLU A 1 86 ? 6.960 -24.347 -5.833 1.00 86.12 86 GLU A O 1
ATOM 607 N N . GLY A 1 87 ? 4.884 -24.249 -6.695 1.00 88.00 87 GLY A N 1
ATOM 608 C CA . GLY A 1 87 ? 4.230 -25.049 -5.655 1.00 88.00 87 GLY A CA 1
ATOM 609 C C . GLY A 1 87 ? 3.820 -24.287 -4.386 1.00 88.00 87 GLY A C 1
ATOM 610 O O . GLY A 1 87 ? 3.020 -24.816 -3.617 1.00 88.00 87 GLY A O 1
ATOM 611 N N . LEU A 1 88 ? 4.282 -23.046 -4.169 1.00 91.25 88 LEU A N 1
ATOM 612 C CA . LEU A 1 88 ? 3.955 -22.249 -2.970 1.00 91.25 88 LEU A CA 1
ATOM 613 C C . LEU A 1 88 ? 2.891 -21.164 -3.202 1.00 91.25 88 LEU A C 1
ATOM 615 O O . LEU A 1 88 ? 2.533 -20.448 -2.269 1.00 91.25 88 LEU A O 1
ATOM 619 N N . THR A 1 89 ? 2.343 -21.037 -4.413 1.00 89.56 89 THR A N 1
ATOM 620 C CA . THR A 1 89 ? 1.329 -20.014 -4.726 1.00 89.56 89 THR A CA 1
ATOM 621 C C . THR A 1 89 ? 0.094 -20.122 -3.832 1.00 89.56 89 THR A C 1
ATOM 623 O O . THR A 1 89 ? -0.431 -19.103 -3.395 1.00 89.56 89 THR A O 1
ATOM 626 N N . TRP A 1 90 ? -0.342 -21.339 -3.490 1.00 90.88 90 TRP A N 1
ATOM 627 C CA . TRP A 1 90 ? -1.487 -21.532 -2.597 1.00 90.88 90 TRP A CA 1
ATOM 628 C C . TRP A 1 90 ? -1.212 -21.009 -1.178 1.00 90.88 90 TRP A C 1
ATOM 630 O O . TRP A 1 90 ? -2.083 -20.374 -0.590 1.00 90.88 90 TRP A O 1
ATOM 640 N N . LEU A 1 91 ? 0.008 -21.197 -0.655 1.00 93.44 91 LEU A N 1
ATOM 641 C CA . LEU A 1 91 ? 0.424 -20.651 0.643 1.00 93.44 91 LEU A CA 1
ATOM 642 C C . LEU A 1 91 ? 0.432 -19.126 0.625 1.00 93.44 91 LEU A C 1
ATOM 644 O O . LEU A 1 91 ? -0.013 -18.507 1.586 1.00 93.44 91 LEU A O 1
ATOM 648 N N . ALA A 1 92 ? 0.898 -18.524 -0.470 1.00 88.69 92 ALA A N 1
ATOM 649 C CA . ALA A 1 92 ? 0.878 -17.075 -0.623 1.00 88.69 92 ALA A CA 1
ATOM 650 C C . ALA A 1 92 ? -0.554 -16.524 -0.653 1.00 88.69 92 ALA A C 1
ATOM 652 O O . ALA A 1 92 ? -0.850 -15.566 0.056 1.00 88.69 92 ALA A O 1
ATOM 653 N N . VAL A 1 93 ? -1.459 -17.160 -1.407 1.00 89.69 93 VAL A N 1
ATOM 654 C CA . VAL A 1 93 ? -2.878 -16.768 -1.456 1.00 89.69 93 VAL A CA 1
ATOM 655 C C . VAL A 1 93 ? -3.536 -16.911 -0.084 1.00 89.69 93 VAL A C 1
ATOM 657 O O . VAL A 1 93 ? -4.227 -15.994 0.356 1.00 89.69 93 VAL A O 1
ATOM 660 N N . LEU A 1 94 ? -3.299 -18.020 0.624 1.00 94.25 94 LEU A N 1
ATOM 661 C CA . LEU A 1 94 ? -3.849 -18.220 1.966 1.00 94.25 94 LEU A CA 1
ATOM 662 C C . LEU A 1 94 ? -3.285 -17.227 2.983 1.00 94.25 94 LEU A C 1
ATOM 664 O O . LEU A 1 94 ? -4.052 -16.663 3.760 1.00 94.25 94 LEU A O 1
ATOM 668 N N . GLY A 1 95 ? -1.972 -16.993 2.974 1.00 91.94 95 GLY A N 1
ATOM 669 C CA . GLY A 1 95 ? -1.326 -16.028 3.862 1.00 91.94 95 GLY A CA 1
ATOM 670 C C . GLY A 1 95 ? -1.839 -14.610 3.625 1.00 91.94 95 GLY A C 1
ATOM 671 O O . GLY A 1 95 ? -2.169 -13.908 4.579 1.00 91.94 95 GLY A O 1
ATOM 672 N N . PHE A 1 96 ? -1.999 -14.219 2.360 1.00 88.81 96 PHE A N 1
ATOM 673 C CA . PHE A 1 96 ? -2.580 -12.932 1.989 1.00 88.81 96 PHE A CA 1
ATOM 674 C C . PHE A 1 96 ? -4.037 -12.807 2.452 1.00 88.81 96 PHE A C 1
ATOM 676 O O . PHE A 1 96 ? -4.397 -11.823 3.096 1.00 88.81 96 PHE A O 1
ATOM 683 N N . ALA A 1 97 ? -4.871 -13.821 2.199 1.00 91.31 97 ALA A N 1
ATOM 684 C CA . ALA A 1 97 ? -6.264 -13.830 2.643 1.00 91.31 97 ALA A CA 1
ATOM 685 C C . ALA A 1 97 ? -6.381 -13.751 4.175 1.00 91.31 97 ALA A C 1
ATOM 687 O O . ALA A 1 97 ? -7.217 -13.007 4.695 1.00 91.31 97 ALA A O 1
ATOM 688 N N . LEU A 1 98 ? -5.522 -14.475 4.899 1.00 93.88 98 LEU A N 1
ATOM 689 C CA . LEU A 1 98 ? -5.449 -14.422 6.357 1.00 93.88 98 LEU A CA 1
ATOM 690 C C . LEU A 1 98 ? -5.047 -13.025 6.847 1.00 93.88 98 LEU A C 1
ATOM 692 O O . LEU A 1 98 ? -5.703 -12.495 7.741 1.00 93.88 98 LEU A O 1
ATOM 696 N N . ALA A 1 99 ? -4.027 -12.411 6.241 1.00 87.75 99 ALA A N 1
ATOM 697 C CA . ALA A 1 99 ? -3.574 -11.066 6.591 1.00 87.75 99 ALA A CA 1
ATOM 698 C C . ALA A 1 99 ? -4.672 -10.012 6.369 1.00 87.75 99 ALA A C 1
ATOM 700 O O . ALA A 1 99 ? -4.954 -9.220 7.269 1.00 87.75 99 ALA A O 1
ATOM 701 N N . VAL A 1 100 ? -5.356 -10.052 5.218 1.00 85.56 100 VAL A N 1
ATOM 702 C CA . VAL A 1 100 ? -6.483 -9.152 4.915 1.00 85.56 100 VAL A CA 1
ATOM 703 C C . VAL A 1 100 ? -7.619 -9.350 5.919 1.00 85.56 100 VAL A C 1
ATOM 705 O O . VAL A 1 100 ? -8.146 -8.379 6.461 1.00 85.56 100 VAL A O 1
ATOM 708 N N . THR A 1 101 ? -7.975 -10.601 6.219 1.00 88.69 101 THR A N 1
ATOM 709 C CA . THR A 1 101 ? -9.052 -10.911 7.171 1.00 88.69 101 THR A CA 1
ATOM 710 C C . THR A 1 101 ? -8.698 -10.452 8.587 1.00 88.69 101 THR A C 1
ATOM 712 O O . THR A 1 101 ? -9.543 -9.880 9.272 1.00 88.69 101 THR A O 1
ATOM 715 N N . ALA A 1 102 ? -7.448 -10.637 9.019 1.00 85.56 102 ALA A N 1
ATOM 716 C CA . ALA A 1 102 ? -6.965 -10.175 10.318 1.00 85.56 102 ALA A CA 1
ATOM 717 C C . ALA A 1 102 ? -6.973 -8.641 10.422 1.00 85.56 102 ALA A C 1
ATOM 719 O O . ALA A 1 102 ? -7.429 -8.102 11.430 1.00 85.56 102 ALA A O 1
ATOM 720 N N . ALA A 1 103 ? -6.544 -7.933 9.372 1.00 81.94 103 ALA A N 1
ATOM 721 C CA . ALA A 1 103 ? -6.603 -6.474 9.322 1.00 81.94 103 ALA A CA 1
ATOM 722 C C . ALA A 1 103 ? -8.053 -5.960 9.389 1.00 81.94 103 ALA A C 1
ATOM 724 O O . ALA A 1 103 ? -8.341 -5.022 10.132 1.00 81.94 103 ALA A O 1
ATOM 725 N N . LEU A 1 104 ? -8.983 -6.613 8.680 1.00 81.25 104 LEU A N 1
ATOM 726 C CA . LEU A 1 104 ? -10.416 -6.300 8.744 1.00 81.25 104 LEU A CA 1
ATOM 727 C C . LEU A 1 104 ? -11.010 -6.574 10.133 1.00 81.25 104 LEU A C 1
ATOM 729 O O . LEU A 1 104 ? -11.802 -5.775 10.633 1.00 81.25 104 LEU A O 1
ATOM 733 N N . ALA A 1 105 ? -10.615 -7.673 10.780 1.00 84.88 105 ALA A N 1
ATOM 734 C CA . ALA A 1 105 ? -11.034 -7.976 12.144 1.00 84.88 105 ALA A CA 1
ATOM 735 C C . ALA A 1 105 ? -10.516 -6.918 13.132 1.00 84.88 105 ALA A C 1
ATOM 737 O O . ALA A 1 105 ? -11.288 -6.405 13.942 1.00 84.88 105 ALA A O 1
ATOM 738 N N . LEU A 1 106 ? -9.245 -6.519 13.020 1.00 79.38 106 LEU A N 1
ATOM 739 C CA . LEU A 1 106 ? -8.669 -5.455 13.843 1.00 79.38 106 LEU A CA 1
ATOM 740 C C . LEU A 1 106 ? -9.380 -4.113 13.615 1.00 79.38 106 LEU A C 1
ATOM 742 O O . LEU A 1 106 ? -9.671 -3.413 14.580 1.00 79.38 106 LEU A O 1
ATOM 746 N N . ALA A 1 107 ? -9.736 -3.789 12.368 1.00 76.12 107 ALA A N 1
ATOM 747 C CA . ALA A 1 107 ? -10.513 -2.591 12.043 1.00 76.12 107 ALA A CA 1
ATOM 748 C C . ALA A 1 107 ? -11.881 -2.567 12.738 1.00 76.12 107 ALA A C 1
ATOM 750 O O . ALA A 1 107 ? -12.381 -1.498 13.072 1.00 76.12 107 ALA A O 1
ATOM 751 N N . ARG A 1 108 ? -12.511 -3.737 12.913 1.00 77.38 108 ARG A N 1
ATOM 752 C CA . ARG A 1 108 ? -13.863 -3.849 13.472 1.00 77.38 108 ARG A CA 1
ATOM 753 C C . ARG A 1 108 ? -13.889 -3.912 14.997 1.00 77.38 108 ARG A C 1
ATOM 755 O O . ARG A 1 108 ? -14.880 -3.470 15.585 1.00 77.38 108 ARG A O 1
ATOM 762 N N . PHE A 1 109 ? -12.868 -4.519 15.600 1.00 80.62 109 PHE A N 1
ATOM 763 C CA . PHE A 1 109 ? -12.855 -4.900 17.017 1.00 80.62 109 PHE A CA 1
ATOM 764 C C . PHE A 1 109 ? -11.700 -4.287 17.823 1.00 80.62 109 PHE A C 1
ATOM 766 O O . PHE A 1 109 ? -11.616 -4.523 19.023 1.00 80.62 109 PHE A O 1
ATOM 773 N N . GLY A 1 110 ? -10.799 -3.533 17.193 1.00 73.44 110 GLY A N 1
ATOM 774 C CA . GLY A 1 110 ? -9.580 -3.026 17.826 1.00 73.44 110 GLY A CA 1
ATOM 775 C C . GLY A 1 110 ? -9.721 -1.698 18.574 1.00 73.44 110 GLY A C 1
ATOM 776 O O . GLY A 1 110 ? -8.713 -1.184 19.057 1.00 73.44 110 GLY A O 1
ATOM 777 N N . GLU A 1 111 ? -10.908 -1.088 18.652 1.00 75.69 111 GLU A N 1
ATOM 778 C CA . GLU A 1 111 ? -11.095 0.078 19.521 1.00 75.69 111 GLU A CA 1
ATOM 779 C C . GLU A 1 111 ? -10.946 -0.322 20.998 1.00 75.69 111 GLU A C 1
ATOM 781 O O . GLU A 1 111 ? -11.642 -1.207 21.497 1.00 75.69 111 GLU A O 1
ATOM 786 N N . ALA A 1 112 ? -10.041 0.353 21.711 1.00 67.75 112 ALA A N 1
ATOM 787 C CA . ALA A 1 112 ? -9.893 0.174 23.149 1.00 67.75 112 ALA A CA 1
ATOM 788 C C . ALA A 1 112 ? -11.169 0.646 23.877 1.00 67.75 112 ALA A C 1
ATOM 790 O O . ALA A 1 112 ? -11.715 1.695 23.516 1.00 67.75 112 ALA A O 1
ATOM 791 N N . PRO A 1 113 ? -11.640 -0.074 24.916 1.00 69.62 113 PRO A N 1
ATOM 792 C CA . PRO A 1 113 ? -12.719 0.412 25.764 1.00 69.62 113 PRO A CA 1
ATOM 793 C C . PRO A 1 113 ? -12.365 1.797 26.307 1.00 69.62 113 PRO A C 1
ATOM 795 O O . PRO A 1 113 ? -11.268 1.995 26.831 1.00 69.62 113 PRO A O 1
ATOM 798 N N . VAL A 1 114 ? -13.286 2.756 26.183 1.00 69.50 114 VAL A N 1
ATOM 799 C CA . VAL A 1 114 ? -13.119 4.074 26.803 1.00 69.50 114 VAL A CA 1
ATOM 800 C C . VAL A 1 114 ? -12.996 3.832 28.302 1.00 69.50 114 VAL A C 1
ATOM 802 O O . VAL A 1 114 ? -13.933 3.323 28.917 1.00 69.50 114 VAL A O 1
ATOM 805 N N . ALA A 1 115 ? -11.830 4.138 28.876 1.00 65.06 115 ALA A N 1
ATOM 806 C CA . ALA A 1 115 ? -11.635 4.085 30.314 1.00 65.06 115 ALA A CA 1
ATOM 807 C C . ALA A 1 115 ? -12.672 5.021 30.938 1.00 65.06 115 ALA A C 1
ATOM 809 O O . ALA A 1 115 ? -12.575 6.241 30.802 1.00 65.06 115 ALA A O 1
ATOM 810 N N . GLY A 1 116 ? -13.711 4.434 31.536 1.00 56.88 116 GLY A N 1
ATOM 811 C CA . GLY A 1 116 ? -14.718 5.180 32.264 1.00 56.88 116 GLY A CA 1
ATOM 812 C C . GLY A 1 116 ? -13.991 6.019 33.297 1.00 56.88 116 GLY A C 1
ATOM 813 O O . GLY A 1 116 ? -13.278 5.486 34.146 1.00 56.88 116 GLY A O 1
ATOM 814 N N . THR A 1 117 ? -14.122 7.335 33.183 1.00 53.12 117 THR A N 1
ATOM 815 C CA . THR A 1 117 ? -13.750 8.252 34.247 1.00 53.12 117 THR A CA 1
ATOM 816 C C . THR A 1 117 ? -14.472 7.768 35.498 1.00 53.12 117 THR A C 1
ATOM 818 O O . THR A 1 117 ? -15.695 7.879 35.575 1.00 53.12 117 THR A O 1
ATOM 821 N N . HIS A 1 118 ? -13.743 7.195 36.457 1.00 58.59 118 HIS A N 1
ATOM 822 C CA . HIS A 1 118 ? -14.221 7.168 37.828 1.00 58.59 118 HIS A CA 1
ATOM 823 C C . HIS A 1 118 ? -14.410 8.635 38.207 1.00 58.59 118 HIS A C 1
ATOM 825 O O . HIS A 1 118 ? -13.449 9.356 38.464 1.00 58.59 118 HIS A O 1
ATOM 831 N N . THR A 1 119 ? -15.655 9.101 38.137 1.00 52.66 119 THR A N 1
ATOM 832 C CA . THR A 1 119 ? -16.092 10.283 38.860 1.00 52.66 119 THR A CA 1
ATOM 833 C C . THR A 1 119 ? -15.936 9.918 40.325 1.00 52.66 119 THR A C 1
ATOM 835 O O . THR A 1 119 ? -16.795 9.269 40.914 1.00 52.66 119 THR A O 1
ATOM 838 N N . GLU A 1 120 ? -14.764 10.229 40.866 1.00 57.19 120 GLU A N 1
ATOM 839 C CA . GLU A 1 120 ? -14.516 10.210 42.292 1.00 57.19 120 GLU A CA 1
ATOM 840 C C . GLU A 1 120 ? -15.450 11.263 42.885 1.00 57.19 120 GLU A C 1
ATOM 842 O O . GLU A 1 120 ? -15.306 12.467 42.658 1.00 57.19 120 GLU A O 1
ATOM 847 N N . ASP A 1 121 ? -16.493 10.762 43.533 1.00 51.81 121 ASP A N 1
ATOM 848 C CA . ASP A 1 121 ? -17.523 11.500 44.242 1.00 51.81 121 ASP A CA 1
ATOM 849 C C . ASP A 1 121 ? -16.897 12.190 45.466 1.00 51.81 12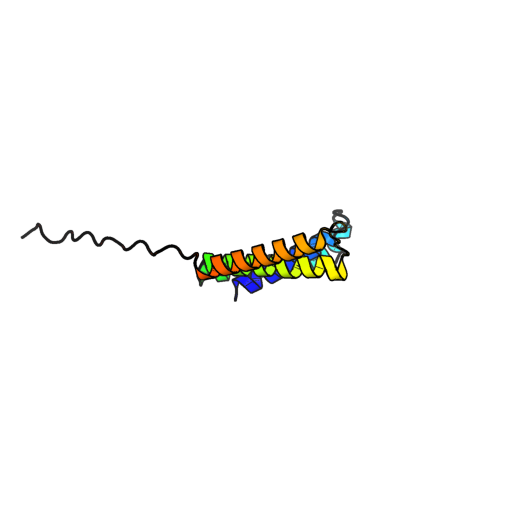1 ASP A C 1
ATOM 851 O O . ASP A 1 121 ? -17.061 11.787 46.613 1.00 51.81 121 ASP A O 1
ATOM 855 N N . ALA A 1 122 ? -16.097 13.227 45.215 1.00 58.16 122 ALA A N 1
ATOM 856 C CA . ALA A 1 122 ? -15.467 14.060 46.233 1.00 58.16 122 ALA A CA 1
ATOM 857 C C . ALA A 1 122 ? -16.406 15.202 46.662 1.00 58.16 122 ALA A C 1
ATOM 859 O O . ALA A 1 122 ? -16.001 16.365 46.706 1.00 58.16 122 ALA A O 1
ATOM 860 N N . SER A 1 123 ? -17.680 14.888 46.936 1.00 57.47 123 SER A N 1
ATOM 861 C CA . SER A 1 123 ? -18.679 15.887 47.346 1.00 57.47 123 SER A CA 1
ATOM 862 C C . SER A 1 123 ? -19.446 15.585 48.641 1.00 57.47 123 SER A C 1
ATOM 864 O O . SER A 1 123 ? -20.233 16.422 49.074 1.00 57.47 123 SER A O 1
ATOM 866 N N . THR A 1 124 ? -19.150 14.486 49.346 1.00 56.06 124 THR A N 1
ATOM 867 C CA . THR A 1 124 ? -19.818 14.143 50.620 1.00 56.06 124 THR A CA 1
ATOM 868 C C . THR A 1 124 ? -18.828 14.061 51.791 1.00 56.06 124 THR A C 1
ATOM 870 O O . THR A 1 124 ? -18.646 12.993 52.354 1.00 56.06 124 THR A O 1
ATOM 873 N N . ASP A 1 125 ? -18.149 15.161 52.152 1.00 56.59 125 ASP A N 1
ATOM 874 C CA . ASP A 1 125 ? -17.510 15.287 53.489 1.00 56.59 125 ASP A CA 1
ATOM 875 C C . ASP A 1 125 ? -17.187 16.742 53.902 1.00 56.59 125 ASP A C 1
ATOM 877 O O . ASP A 1 125 ? -16.128 17.037 54.453 1.00 56.59 125 ASP A O 1
ATOM 881 N N . ARG A 1 126 ? -18.060 17.707 53.581 1.00 55.84 126 ARG A N 1
ATOM 882 C CA . ARG A 1 126 ? -18.001 19.068 54.154 1.00 55.84 126 ARG A CA 1
ATOM 883 C C . ARG A 1 126 ? -19.410 19.637 54.323 1.00 55.84 126 ARG A C 1
ATOM 885 O O . ARG A 1 126 ? -19.816 20.513 53.562 1.00 55.84 126 ARG A O 1
ATOM 892 N N . ALA A 1 127 ? -20.145 19.109 55.297 1.00 60.00 127 ALA A N 1
ATOM 893 C CA . ALA A 1 127 ? -21.370 19.700 55.834 1.00 60.00 127 ALA A CA 1
ATOM 894 C C . ALA A 1 127 ? -21.233 19.840 57.353 1.00 60.00 127 ALA A C 1
ATOM 896 O O . ALA A 1 127 ? -20.672 18.904 57.967 1.00 60.00 127 ALA A O 1
#

pLDDT: mean 87.38, std 11.96, range [51.81, 98.12]